Protein AF-A0A2G9U6Y1-F1 (afdb_monomer_lite)

Radius of gyration: 29.04 Å; chains: 1; bounding box: 79×87×53 Å

InterPro domains:
  IPR035985 Ubiquitin-activating enzyme-like [SSF69572] (17-50)

Structure (mmCIF, N/CA/C/O backbone):
data_AF-A0A2G9U6Y1-F1
#
_entry.id   AF-A0A2G9U6Y1-F1
#
loop_
_atom_site.group_PDB
_atom_site.id
_atom_site.type_symbol
_atom_site.label_atom_id
_atom_site.label_alt_id
_atom_site.label_comp_id
_atom_site.label_asym_id
_atom_site.label_entity_id
_atom_site.label_seq_id
_atom_site.pdbx_PDB_ins_code
_atom_site.Cartn_x
_atom_site.Cartn_y
_atom_site.Cartn_z
_atom_site.occupancy
_atom_site.B_iso_or_equiv
_atom_site.auth_seq_id
_atom_site.au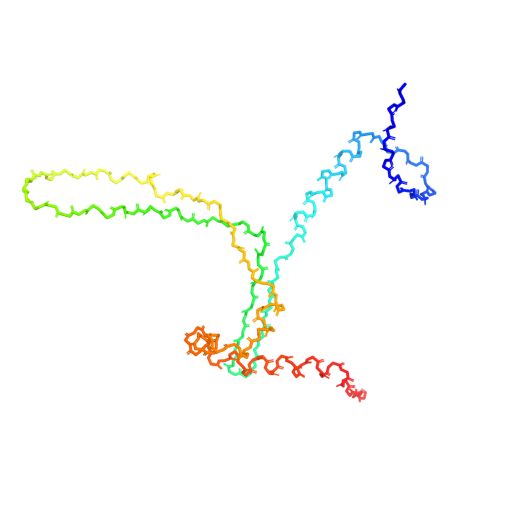th_comp_id
_atom_site.auth_asym_id
_atom_site.auth_atom_id
_atom_site.pdbx_PDB_model_num
ATOM 1 N N . MET A 1 1 ? 55.739 -17.166 5.672 1.00 38.50 1 MET A N 1
ATOM 2 C CA . MET A 1 1 ? 54.545 -16.362 6.002 1.00 38.50 1 MET A CA 1
ATOM 3 C C . MET A 1 1 ? 53.419 -16.886 5.134 1.00 38.50 1 MET A C 1
ATOM 5 O O . MET A 1 1 ? 53.496 -16.763 3.922 1.00 38.50 1 MET A O 1
ATOM 9 N N . SER A 1 2 ? 52.498 -17.625 5.748 1.00 38.16 2 SER A N 1
ATOM 10 C CA . SER A 1 2 ? 51.407 -18.332 5.073 1.00 38.16 2 SER A CA 1
ATOM 11 C C . SER A 1 2 ? 50.254 -17.359 4.848 1.00 38.16 2 SER A C 1
ATOM 13 O O . SER A 1 2 ? 49.721 -16.817 5.815 1.00 38.16 2 SER A O 1
ATOM 15 N N . THR A 1 3 ? 49.898 -17.095 3.595 1.00 43.03 3 THR A N 1
ATOM 16 C CA . THR A 1 3 ? 48.677 -16.363 3.249 1.00 43.03 3 THR A CA 1
ATOM 17 C C . THR A 1 3 ? 47.523 -17.358 3.236 1.00 43.03 3 THR A C 1
ATOM 19 O O . THR A 1 3 ? 47.372 -18.131 2.291 1.00 43.03 3 THR A O 1
ATOM 22 N N . GLY A 1 4 ? 46.743 -17.370 4.318 1.00 41.03 4 GLY A N 1
ATOM 23 C CA . GLY A 1 4 ? 45.507 -18.136 4.416 1.00 41.03 4 GLY A CA 1
ATOM 24 C C . GLY A 1 4 ? 44.459 -17.569 3.464 1.00 41.03 4 GLY A C 1
ATOM 25 O O . GLY A 1 4 ? 43.907 -16.501 3.712 1.00 41.03 4 GLY A O 1
ATOM 26 N N . ALA A 1 5 ? 44.201 -18.281 2.370 1.00 45.59 5 ALA A N 1
ATOM 27 C CA . ALA A 1 5 ? 43.028 -18.057 1.544 1.00 45.59 5 ALA A CA 1
ATOM 28 C C . ALA A 1 5 ? 41.804 -18.573 2.315 1.00 45.59 5 ALA A C 1
ATOM 30 O O . ALA A 1 5 ? 41.696 -19.767 2.596 1.00 45.59 5 ALA A O 1
ATOM 31 N N . SER A 1 6 ? 40.919 -17.654 2.704 1.00 45.84 6 SER A N 1
ATOM 32 C CA . SER A 1 6 ? 39.628 -17.963 3.314 1.00 45.84 6 SER A CA 1
ATOM 33 C C . SER A 1 6 ? 38.775 -18.710 2.291 1.00 45.84 6 SER A C 1
ATOM 35 O O . SER A 1 6 ? 38.294 -18.113 1.332 1.00 45.84 6 SER A O 1
ATOM 37 N N . ALA A 1 7 ? 38.638 -20.022 2.467 1.00 46.31 7 ALA A N 1
ATOM 38 C CA . ALA A 1 7 ? 37.739 -20.842 1.673 1.00 46.31 7 ALA A CA 1
ATOM 39 C C . ALA A 1 7 ? 36.295 -20.468 2.029 1.00 46.31 7 ALA A C 1
ATOM 41 O O . ALA A 1 7 ? 35.863 -20.663 3.166 1.00 46.31 7 ALA A O 1
ATOM 42 N N . GLU A 1 8 ? 35.561 -19.906 1.071 1.00 51.22 8 GLU A N 1
ATOM 43 C CA . GLU A 1 8 ? 34.115 -19.763 1.202 1.00 51.22 8 GLU A CA 1
ATOM 44 C C . GLU A 1 8 ? 33.466 -21.155 1.261 1.00 51.22 8 GLU A C 1
ATOM 46 O O . GLU A 1 8 ? 33.902 -22.068 0.549 1.00 51.22 8 GLU A O 1
ATOM 51 N N . PRO A 1 9 ? 32.454 -21.362 2.121 1.00 48.91 9 PRO A N 1
ATOM 52 C CA . PRO A 1 9 ? 31.835 -22.664 2.273 1.00 48.91 9 PRO A CA 1
ATOM 53 C C . PRO A 1 9 ? 31.029 -22.988 1.013 1.00 48.91 9 PRO A C 1
ATOM 55 O O . PRO A 1 9 ? 29.958 -22.438 0.764 1.00 48.91 9 PRO A O 1
ATOM 58 N N . MET A 1 10 ? 31.572 -23.903 0.213 1.00 45.16 10 MET A N 1
ATOM 59 C CA . MET A 1 10 ? 30.917 -24.480 -0.951 1.00 45.16 10 MET A CA 1
ATOM 60 C C . MET A 1 10 ? 29.723 -25.308 -0.463 1.00 45.16 10 MET A C 1
ATOM 62 O O . M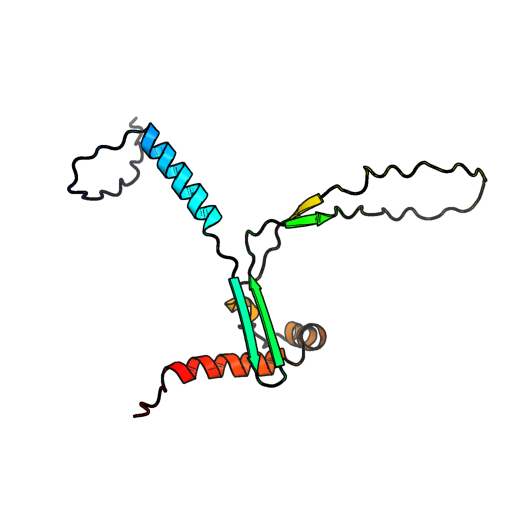ET A 1 10 ? 29.892 -26.374 0.130 1.00 45.16 10 MET A O 1
ATOM 66 N N . ILE A 1 11 ? 28.508 -24.797 -0.663 1.00 49.50 11 ILE A N 1
ATOM 67 C CA . ILE A 1 11 ? 27.275 -25.529 -0.369 1.00 49.50 11 ILE A CA 1
ATOM 68 C C . ILE A 1 11 ? 27.244 -26.753 -1.296 1.00 49.50 11 ILE A C 1
ATOM 70 O O . ILE A 1 11 ? 27.019 -26.621 -2.499 1.00 49.50 11 ILE A O 1
ATOM 74 N N . SER A 1 12 ? 27.515 -27.945 -0.759 1.00 37.28 12 SER A N 1
ATOM 75 C CA . SER A 1 12 ? 27.493 -29.185 -1.535 1.00 37.28 12 SER A CA 1
ATOM 76 C C . SER A 1 12 ? 26.054 -29.655 -1.724 1.00 37.28 12 SER A C 1
ATOM 78 O O . SER A 1 12 ? 25.468 -30.274 -0.834 1.00 37.28 12 SER A O 1
ATOM 80 N N . TYR A 1 13 ? 25.490 -29.375 -2.894 1.00 44.06 13 TYR A N 1
ATOM 81 C CA . TYR A 1 13 ? 24.274 -30.027 -3.365 1.00 44.06 13 TYR A CA 1
ATOM 82 C C . TYR A 1 13 ? 24.635 -31.420 -3.891 1.00 44.06 13 TYR A C 1
ATOM 84 O O . TYR A 1 13 ? 25.416 -31.547 -4.833 1.00 44.06 13 TYR A O 1
ATOM 92 N N . SER A 1 14 ? 24.092 -32.476 -3.278 1.00 48.69 14 SER A N 1
ATOM 93 C CA . SER A 1 14 ? 24.157 -33.816 -3.864 1.00 48.69 14 SER A CA 1
ATOM 94 C C . SER A 1 14 ? 23.127 -33.904 -4.992 1.00 48.69 14 SER A C 1
ATOM 96 O O . SER A 1 14 ? 21.961 -34.217 -4.747 1.00 48.69 14 SER A O 1
ATOM 98 N N . ASP A 1 15 ? 23.543 -33.598 -6.216 1.00 48.06 15 ASP A N 1
ATOM 99 C CA . ASP A 1 15 ? 22.743 -33.863 -7.408 1.00 48.06 15 ASP A CA 1
ATOM 100 C C . ASP A 1 15 ? 23.194 -35.195 -8.021 1.00 48.06 15 ASP A C 1
ATOM 102 O O . ASP A 1 15 ? 24.361 -35.383 -8.365 1.00 48.06 15 ASP A O 1
ATOM 106 N N . ASN A 1 16 ? 22.273 -36.156 -8.104 1.00 55.03 16 ASN A N 1
ATOM 107 C CA . ASN A 1 16 ? 22.510 -37.485 -8.673 1.00 55.03 16 ASN A CA 1
ATOM 108 C C . ASN A 1 16 ? 22.221 -37.497 -10.186 1.00 55.03 16 ASN A C 1
ATOM 110 O O . ASN A 1 16 ? 21.636 -38.439 -10.722 1.00 55.03 16 ASN A O 1
ATOM 114 N N . SER A 1 17 ? 22.603 -36.423 -10.877 1.00 57.41 17 SER A N 1
ATOM 115 C CA . SER A 1 17 ? 22.574 -36.302 -12.329 1.00 57.41 17 SER A CA 1
ATOM 116 C C . SER A 1 17 ? 23.935 -35.766 -12.779 1.00 57.41 17 SER A C 1
ATOM 118 O O . SER A 1 17 ? 24.389 -34.722 -12.332 1.00 57.41 17 SER A O 1
ATOM 120 N N . GLY A 1 18 ? 24.665 -36.526 -13.599 1.00 56.06 18 GLY A N 1
ATOM 121 C CA . GLY A 1 18 ? 26.069 -36.257 -13.957 1.00 56.06 18 GLY A CA 1
ATOM 122 C C . GLY A 1 18 ? 26.305 -35.040 -14.864 1.00 56.06 18 GLY A C 1
ATOM 123 O O . GLY A 1 18 ? 27.178 -35.093 -15.730 1.00 56.06 18 GLY A O 1
ATOM 124 N N . VAL A 1 19 ? 25.525 -33.969 -14.720 1.00 71.06 19 VAL A N 1
ATOM 125 C CA . VAL A 1 19 ? 25.596 -32.759 -15.540 1.00 71.06 19 VAL A CA 1
ATOM 126 C C . VAL A 1 19 ? 26.558 -31.766 -14.883 1.00 71.06 19 VAL A C 1
ATOM 128 O O . VAL A 1 19 ? 26.256 -31.180 -13.849 1.00 71.06 19 VAL A O 1
ATOM 131 N N . GLN A 1 20 ? 27.739 -31.578 -15.475 1.00 74.94 20 GLN A N 1
ATOM 132 C CA . GLN A 1 20 ? 28.677 -30.532 -15.055 1.00 74.94 20 GLN A CA 1
ATOM 133 C C . GLN A 1 20 ? 28.352 -29.230 -15.786 1.00 74.94 20 GLN A C 1
ATOM 135 O O . GLN A 1 20 ? 28.377 -29.190 -17.013 1.00 74.94 20 GLN A O 1
ATOM 140 N N . LEU A 1 21 ? 28.063 -28.170 -15.032 1.00 79.50 21 LEU A N 1
ATOM 141 C CA . LEU A 1 21 ? 27.762 -26.853 -15.581 1.00 79.50 21 LEU A CA 1
ATOM 142 C C . LEU A 1 21 ? 29.054 -26.095 -15.912 1.00 79.50 21 LEU A C 1
ATOM 144 O O . LEU A 1 21 ? 29.930 -25.953 -15.054 1.00 79.50 21 LEU A O 1
ATOM 148 N N . SER A 1 22 ? 29.190 -25.587 -17.137 1.00 88.25 22 SER A N 1
ATOM 149 C CA . SER A 1 22 ? 30.345 -24.760 -17.501 1.00 88.25 22 SER A CA 1
ATOM 150 C C . SER A 1 22 ? 30.265 -23.372 -16.852 1.00 88.25 22 SER A C 1
ATOM 152 O O . SER A 1 22 ? 29.188 -22.853 -16.559 1.00 88.25 22 SER A O 1
ATOM 154 N N . LYS A 1 23 ? 31.419 -22.719 -16.660 1.00 87.44 23 LYS A N 1
ATOM 155 C CA . LYS A 1 23 ? 31.486 -21.373 -16.061 1.00 87.44 23 LYS A CA 1
ATOM 156 C C . LYS A 1 23 ? 30.631 -20.347 -16.819 1.00 87.44 23 LYS A C 1
ATOM 158 O O . LYS A 1 23 ? 29.975 -19.520 -16.198 1.00 87.44 23 LYS A O 1
ATOM 163 N N . ALA A 1 24 ? 30.622 -20.418 -18.150 1.00 89.19 24 ALA A N 1
ATOM 164 C CA . ALA A 1 24 ? 29.821 -19.525 -18.980 1.00 89.19 24 ALA A CA 1
ATOM 165 C C . ALA A 1 24 ? 28.312 -19.763 -18.790 1.00 89.19 24 ALA A C 1
ATOM 167 O O . ALA A 1 24 ? 27.549 -18.805 -18.725 1.00 89.19 24 ALA A O 1
ATOM 168 N N . GLU A 1 25 ? 27.881 -21.020 -18.651 1.00 88.19 25 GLU A N 1
ATOM 169 C CA . GLU A 1 25 ? 26.476 -21.360 -18.383 1.00 88.19 25 GLU A CA 1
ATOM 170 C C . GLU A 1 25 ? 26.040 -20.923 -16.978 1.00 88.19 25 GLU A C 1
ATOM 172 O O . GLU A 1 25 ? 24.948 -20.381 -16.823 1.00 88.19 25 GLU A O 1
ATOM 177 N N . ALA A 1 26 ? 26.910 -21.065 -15.970 1.00 87.69 26 ALA A N 1
ATOM 178 C CA . ALA A 1 26 ? 26.654 -20.560 -14.619 1.00 87.69 26 ALA A CA 1
ATOM 179 C C . ALA A 1 26 ? 26.436 -19.038 -14.609 1.00 87.69 26 ALA A C 1
ATOM 181 O O . ALA A 1 26 ? 25.484 -18.552 -14.004 1.00 87.69 26 ALA A O 1
ATOM 182 N N . GLU A 1 27 ? 27.260 -18.283 -15.344 1.00 89.56 27 GLU A N 1
ATOM 183 C CA . GLU A 1 27 ? 27.095 -16.831 -15.480 1.00 89.56 27 GLU A CA 1
ATOM 184 C C . GLU A 1 27 ? 25.784 -16.448 -16.189 1.00 89.56 27 GLU A C 1
ATOM 186 O O . GLU A 1 27 ? 25.191 -15.412 -15.873 1.00 89.56 27 GLU A O 1
ATOM 191 N N . VAL A 1 28 ? 25.319 -17.262 -17.143 1.00 91.56 28 VAL A N 1
ATOM 192 C CA . VAL A 1 28 ? 24.022 -17.061 -17.809 1.00 91.56 28 VAL A CA 1
ATOM 193 C C . VAL A 1 28 ? 22.871 -17.308 -16.835 1.00 91.56 28 VAL A C 1
ATOM 195 O O . VAL A 1 28 ? 21.972 -16.468 -16.750 1.00 91.56 28 VAL A O 1
ATOM 198 N N . TYR A 1 29 ? 22.908 -18.392 -16.059 1.00 89.38 29 TYR A N 1
ATOM 199 C CA . TYR A 1 29 ? 21.885 -18.671 -15.048 1.00 89.38 29 TYR A CA 1
ATOM 200 C C . TYR A 1 29 ? 21.865 -17.625 -13.936 1.00 89.38 29 TYR A C 1
ATOM 202 O O . TYR A 1 29 ? 20.791 -17.154 -13.576 1.00 89.38 29 TYR A O 1
ATOM 210 N N . ASP A 1 30 ? 23.019 -17.150 -13.473 1.00 90.56 30 ASP A N 1
ATOM 211 C CA . ASP A 1 30 ? 23.096 -16.055 -12.499 1.00 90.56 30 ASP A CA 1
ATOM 212 C C . ASP A 1 30 ? 22.437 -14.763 -12.999 1.00 90.56 30 ASP A C 1
ATOM 214 O O . ASP A 1 30 ? 21.836 -14.012 -12.222 1.00 90.56 30 ASP A O 1
ATOM 218 N N . ARG A 1 31 ? 22.566 -14.460 -14.298 1.00 90.19 31 ARG A N 1
ATOM 219 C CA . ARG A 1 31 ? 21.888 -13.311 -14.917 1.00 90.19 31 ARG A CA 1
ATOM 220 C C . ARG A 1 31 ? 20.385 -13.540 -14.996 1.00 90.19 31 ARG A C 1
ATOM 222 O O . ARG A 1 31 ? 19.635 -12.625 -14.672 1.00 90.19 31 ARG A O 1
ATOM 229 N N . GLN A 1 32 ? 19.959 -14.737 -15.397 1.00 90.94 32 GLN A N 1
ATOM 230 C CA . GLN A 1 32 ? 18.543 -15.098 -15.476 1.00 90.94 32 GLN A CA 1
ATOM 231 C C . GLN A 1 32 ? 17.877 -15.053 -14.101 1.00 90.94 32 GLN A C 1
ATOM 233 O O . GLN A 1 32 ? 16.847 -14.410 -13.959 1.00 90.94 32 GLN A O 1
ATOM 238 N N . ILE A 1 33 ? 18.500 -15.627 -13.071 1.00 86.25 33 ILE A N 1
ATOM 239 C CA . ILE A 1 33 ? 17.994 -15.610 -11.693 1.00 86.25 33 ILE A CA 1
ATOM 240 C C . ILE A 1 33 ? 17.882 -14.175 -11.171 1.00 86.25 33 ILE A C 1
ATOM 242 O O . ILE A 1 33 ? 16.876 -13.826 -10.557 1.00 86.25 33 ILE A O 1
ATOM 246 N N . ARG A 1 34 ? 18.878 -13.316 -11.434 1.00 84.25 34 ARG A N 1
ATOM 247 C CA . ARG A 1 34 ? 18.804 -11.896 -11.048 1.00 84.25 34 ARG A CA 1
ATOM 248 C C . ARG A 1 34 ? 17.684 -11.154 -11.764 1.00 84.25 34 ARG A C 1
ATOM 250 O O . ARG A 1 34 ? 16.948 -10.419 -11.113 1.00 84.25 34 ARG A O 1
ATOM 257 N N . LEU A 1 35 ? 17.553 -11.348 -13.075 1.00 83.25 35 LEU A N 1
ATOM 258 C CA . LEU A 1 35 ? 16.497 -10.725 -13.870 1.00 83.25 35 LEU A CA 1
ATOM 259 C C . LEU A 1 35 ? 15.118 -11.178 -13.377 1.00 83.25 35 LEU A C 1
ATOM 261 O O . LEU A 1 35 ? 14.282 -10.344 -13.042 1.00 83.25 35 LEU A O 1
ATOM 265 N N . TRP A 1 36 ? 14.926 -12.490 -13.230 1.00 82.81 36 TRP A N 1
ATOM 266 C CA . TRP A 1 36 ? 13.695 -13.074 -12.708 1.00 82.81 36 TRP A CA 1
ATOM 267 C C . TRP A 1 36 ? 13.401 -12.611 -11.284 1.00 82.81 36 TRP A C 1
ATOM 269 O O . TRP A 1 36 ? 12.248 -12.360 -10.964 1.00 82.81 36 TRP A O 1
ATOM 279 N N . GLY A 1 37 ? 14.414 -12.429 -10.434 1.00 77.62 37 GLY A N 1
ATOM 280 C CA . GLY A 1 37 ? 14.239 -11.877 -9.089 1.00 77.62 37 GLY A CA 1
ATOM 281 C C . GLY A 1 37 ? 13.773 -10.416 -9.084 1.00 77.62 37 GLY A C 1
ATOM 282 O O . GLY A 1 37 ? 12.991 -10.031 -8.217 1.00 77.62 37 GLY A O 1
ATOM 283 N N . MET A 1 38 ? 14.217 -9.609 -10.052 1.00 70.50 38 MET A N 1
ATOM 284 C CA . MET A 1 38 ? 13.745 -8.231 -10.227 1.00 70.50 38 MET A CA 1
ATOM 285 C C . MET A 1 38 ? 12.327 -8.180 -10.809 1.00 70.50 38 MET A C 1
ATOM 287 O O . MET A 1 38 ? 11.511 -7.387 -10.348 1.00 70.50 38 MET A O 1
ATOM 291 N N . GLU A 1 39 ? 12.018 -9.034 -11.785 1.00 68.62 39 GLU A N 1
ATOM 292 C CA . GLU A 1 39 ? 10.687 -9.134 -12.403 1.00 68.62 39 GLU A CA 1
ATOM 293 C C . GLU A 1 39 ? 9.641 -9.748 -11.459 1.00 68.62 39 GLU A C 1
ATOM 295 O O . GLU A 1 39 ? 8.466 -9.393 -11.524 1.00 68.62 39 GLU A O 1
ATOM 300 N N . ALA A 1 40 ? 10.058 -10.633 -10.548 1.00 66.81 40 ALA A N 1
ATOM 301 C CA . ALA A 1 40 ? 9.190 -11.271 -9.560 1.00 66.81 40 ALA A CA 1
ATOM 302 C C . ALA A 1 40 ? 8.840 -10.367 -8.366 1.00 66.81 40 ALA A C 1
ATOM 304 O O . ALA A 1 40 ? 8.129 -10.810 -7.459 1.00 66.81 40 ALA A O 1
ATOM 305 N N . GLN A 1 41 ? 9.318 -9.116 -8.329 1.00 71.38 41 GLN A N 1
ATOM 306 C CA . GLN A 1 41 ? 8.901 -8.167 -7.300 1.00 71.38 41 GLN A CA 1
ATOM 307 C C . GLN A 1 41 ? 7.433 -7.784 -7.505 1.00 71.38 41 GLN A C 1
ATOM 309 O O . GLN A 1 41 ? 7.076 -6.899 -8.279 1.00 71.38 41 GLN A O 1
ATOM 314 N N . GLN A 1 42 ? 6.562 -8.508 -6.806 1.00 73.44 42 GLN A N 1
ATOM 315 C CA . GLN A 1 42 ? 5.127 -8.293 -6.826 1.00 73.44 42 GLN A CA 1
ATOM 316 C C . GLN A 1 42 ? 4.783 -7.023 -6.040 1.00 73.44 42 GLN A C 1
ATOM 318 O O . GLN A 1 42 ? 4.981 -6.952 -4.828 1.00 73.44 42 GLN A O 1
ATOM 323 N N . ASN A 1 43 ? 4.182 -6.053 -6.722 1.00 85.50 43 ASN A N 1
ATOM 324 C CA . ASN A 1 43 ? 3.517 -4.922 -6.084 1.00 85.50 43 ASN A CA 1
ATOM 325 C C . ASN A 1 43 ? 2.412 -5.423 -5.139 1.00 85.50 43 ASN A C 1
ATOM 327 O O . ASN A 1 43 ? 1.528 -6.178 -5.562 1.00 85.50 43 ASN A O 1
ATOM 331 N N . PHE A 1 44 ? 2.421 -4.983 -3.880 1.00 88.62 44 PHE A N 1
ATOM 332 C CA . PHE A 1 44 ? 1.413 -5.389 -2.906 1.00 88.62 44 PHE A CA 1
ATOM 333 C C . PHE A 1 44 ? 0.261 -4.384 -2.866 1.00 88.62 44 PHE A C 1
ATOM 335 O O . PHE A 1 44 ? 0.442 -3.191 -2.623 1.00 88.62 44 PHE A O 1
ATOM 342 N N . ILE A 1 45 ? -0.951 -4.890 -3.097 1.00 92.12 45 ILE A N 1
ATOM 343 C CA . ILE A 1 45 ? -2.189 -4.118 -3.021 1.00 92.12 45 ILE A CA 1
ATOM 344 C C . ILE A 1 45 ? -3.162 -4.872 -2.125 1.00 92.12 45 ILE A C 1
ATOM 346 O O . ILE A 1 45 ? -3.448 -6.046 -2.359 1.00 92.12 45 ILE A O 1
ATOM 350 N N . ALA A 1 46 ? -3.704 -4.186 -1.124 1.00 90.75 46 ALA A N 1
ATOM 351 C CA . ALA A 1 46 ? -4.741 -4.726 -0.257 1.00 90.75 46 ALA A CA 1
ATOM 352 C C . ALA A 1 46 ? -5.901 -3.741 -0.160 1.00 90.75 46 ALA A C 1
ATOM 354 O O . ALA A 1 46 ? -5.714 -2.576 0.179 1.00 90.75 46 ALA A O 1
ATOM 355 N N . CYS A 1 47 ? -7.117 -4.204 -0.423 1.00 92.50 47 CYS A N 1
ATOM 356 C CA . CYS A 1 47 ? -8.320 -3.399 -0.286 1.00 92.50 47 CYS A CA 1
ATOM 357 C C . CYS A 1 47 ? -9.467 -4.230 0.289 1.00 92.50 47 CYS A C 1
ATOM 359 O O . CYS A 1 47 ? -9.487 -5.455 0.184 1.00 92.50 47 CYS A O 1
ATOM 361 N N . SER A 1 48 ? -10.419 -3.556 0.926 1.00 90.50 48 SER A N 1
ATOM 362 C CA . SER A 1 48 ? -11.676 -4.169 1.350 1.00 90.50 48 SER A CA 1
ATOM 363 C C . SER A 1 48 ? -12.750 -3.107 1.537 1.00 90.50 48 SER A C 1
ATOM 365 O O . SER A 1 48 ? -12.454 -1.920 1.708 1.00 90.50 48 SER A O 1
ATOM 367 N N . VAL A 1 49 ? -13.999 -3.562 1.556 1.00 90.94 49 VAL A N 1
ATOM 368 C CA . VAL A 1 49 ? -15.187 -2.748 1.798 1.00 90.94 49 VAL A CA 1
ATOM 369 C C . VAL A 1 49 ? -15.973 -3.349 2.963 1.00 90.94 49 VAL A C 1
ATOM 371 O O . VAL A 1 49 ? -16.236 -4.549 3.008 1.00 90.94 49 VAL A O 1
ATOM 374 N N . PHE A 1 50 ? -16.363 -2.503 3.912 1.00 83.88 50 PHE A N 1
ATOM 375 C CA . PHE A 1 50 ? -17.153 -2.840 5.090 1.00 83.88 50 PHE A CA 1
ATOM 376 C C . PHE A 1 50 ? -18.354 -1.892 5.182 1.00 83.88 50 PHE A C 1
ATOM 378 O O . PHE A 1 50 ? -18.263 -0.782 5.712 1.00 83.88 50 PHE A O 1
ATOM 385 N N . GLY A 1 51 ? -19.498 -2.327 4.645 1.00 87.94 51 GLY A N 1
ATOM 386 C CA . GLY A 1 51 ? -20.695 -1.492 4.544 1.00 87.94 51 GLY A CA 1
ATOM 387 C C . GLY A 1 51 ? -20.453 -0.291 3.628 1.00 87.94 51 GLY A C 1
ATOM 388 O O . GLY A 1 51 ? -20.218 -0.459 2.439 1.00 87.94 51 GLY A O 1
ATOM 389 N N . TRP A 1 52 ? -20.495 0.915 4.194 1.00 88.12 52 TRP A N 1
ATOM 390 C CA . TRP A 1 52 ? -20.260 2.184 3.491 1.00 88.12 52 TRP A CA 1
ATOM 391 C C . TRP A 1 52 ? -18.798 2.663 3.565 1.00 88.12 52 TRP A C 1
ATOM 393 O O . TRP A 1 52 ? -18.464 3.713 3.020 1.00 88.12 52 TRP A O 1
ATOM 403 N N . MET A 1 53 ? -17.923 1.905 4.235 1.00 89.19 53 MET A N 1
ATOM 404 C CA . MET A 1 53 ? -16.508 2.236 4.410 1.00 89.19 53 MET A CA 1
ATOM 405 C C . MET A 1 53 ? -15.643 1.375 3.494 1.00 89.19 53 MET A C 1
ATOM 407 O O . MET A 1 53 ? -15.824 0.164 3.445 1.00 89.19 53 MET A O 1
ATOM 411 N N . GLY A 1 54 ? -14.660 1.972 2.825 1.00 90.31 54 GLY A N 1
ATOM 412 C CA . GLY A 1 54 ? -13.665 1.256 2.025 1.00 90.31 54 GLY A CA 1
ATOM 413 C C . GLY A 1 54 ? -12.247 1.653 2.413 1.00 90.31 54 GLY A C 1
ATOM 414 O O . GLY A 1 54 ? -12.023 2.761 2.906 1.00 90.31 54 GLY A O 1
ATOM 415 N N . TYR A 1 55 ? -11.292 0.752 2.194 1.00 91.31 55 TYR A N 1
ATOM 416 C CA . TYR A 1 55 ? -9.873 1.075 2.300 1.00 91.31 55 TYR A CA 1
ATOM 417 C C . TYR A 1 55 ? -9.070 0.465 1.163 1.00 91.31 55 TYR A C 1
ATOM 419 O O . TYR A 1 55 ? -9.458 -0.536 0.558 1.00 91.31 55 TYR A O 1
ATOM 427 N N . SER A 1 56 ? -7.927 1.078 0.889 1.00 92.94 56 SER A N 1
ATOM 428 C CA . SER A 1 56 ? -6.924 0.568 -0.034 1.00 92.94 56 SER A CA 1
ATOM 429 C C . SER A 1 56 ? -5.548 0.881 0.530 1.00 92.94 56 SER A C 1
ATOM 431 O O . SER A 1 56 ? -5.328 1.949 1.101 1.00 92.94 56 SER A O 1
ATOM 433 N N . PHE A 1 57 ? -4.645 -0.073 0.401 1.00 92.50 57 PHE A N 1
ATOM 434 C CA . PHE A 1 57 ? -3.260 0.011 0.807 1.00 92.50 57 PHE A CA 1
ATOM 435 C C . PHE A 1 57 ? -2.401 -0.424 -0.372 1.00 92.50 57 PHE A C 1
ATOM 437 O O . PHE A 1 57 ? -2.715 -1.411 -1.039 1.00 92.50 57 PHE A O 1
ATOM 444 N N . PHE A 1 58 ? -1.335 0.331 -0.603 1.00 91.81 58 PHE A N 1
ATOM 445 C CA . PHE A 1 58 ? -0.395 0.122 -1.687 1.00 91.81 58 PHE A CA 1
ATOM 446 C C . PHE A 1 58 ? 1.001 0.093 -1.084 1.00 91.81 58 PHE A C 1
ATOM 448 O O . PHE A 1 58 ? 1.394 1.037 -0.397 1.00 91.81 58 PHE A O 1
ATOM 455 N N . ASP A 1 59 ? 1.728 -0.978 -1.350 1.00 90.88 59 ASP A N 1
ATOM 456 C CA . ASP A 1 59 ? 3.154 -1.074 -1.088 1.00 90.88 59 ASP A CA 1
ATOM 457 C C . ASP A 1 59 ? 3.833 -1.410 -2.414 1.00 90.88 59 ASP A C 1
ATOM 459 O O . ASP A 1 59 ? 3.778 -2.532 -2.923 1.00 90.88 59 ASP A O 1
ATOM 463 N N . PHE A 1 60 ? 4.388 -0.355 -3.006 1.00 89.56 60 PHE A N 1
ATOM 464 C CA . PHE A 1 60 ? 5.104 -0.375 -4.275 1.00 89.56 60 PHE A CA 1
ATOM 465 C C . PHE A 1 60 ? 6.591 -0.096 -4.044 1.00 89.56 60 PHE A C 1
ATOM 467 O O . PHE A 1 60 ? 7.231 0.614 -4.822 1.00 89.56 60 PHE A O 1
ATOM 474 N N . ASN A 1 61 ? 7.149 -0.598 -2.939 1.00 84.56 61 ASN A N 1
ATOM 475 C CA . ASN A 1 61 ? 8.589 -0.535 -2.721 1.00 84.56 61 ASN A CA 1
ATOM 476 C C . ASN A 1 61 ? 9.336 -1.130 -3.927 1.00 84.56 61 ASN A C 1
ATOM 478 O O . ASN A 1 61 ? 8.932 -2.152 -4.474 1.00 84.56 61 ASN A O 1
ATOM 482 N N . ASN A 1 62 ? 10.411 -0.457 -4.353 1.00 81.06 62 ASN A N 1
ATOM 483 C CA . ASN A 1 62 ? 11.187 -0.754 -5.568 1.00 81.06 62 ASN A CA 1
ATOM 484 C C . ASN A 1 62 ? 10.458 -0.527 -6.905 1.00 81.06 62 ASN A C 1
ATOM 486 O O . ASN A 1 62 ? 11.003 -0.846 -7.963 1.00 81.06 62 ASN A O 1
ATOM 490 N N . HIS A 1 63 ? 9.268 0.076 -6.896 1.00 82.50 63 HIS A N 1
ATOM 491 C CA . HIS A 1 63 ? 8.588 0.462 -8.124 1.00 82.50 63 HIS A CA 1
ATOM 492 C C . HIS A 1 63 ? 9.121 1.802 -8.646 1.00 82.50 63 HIS A C 1
ATOM 494 O O . HIS A 1 63 ? 8.949 2.853 -8.018 1.00 82.50 63 HIS A O 1
ATOM 500 N N . LEU A 1 64 ? 9.743 1.775 -9.826 1.00 85.69 64 LEU A N 1
ATOM 501 C CA . LEU A 1 64 ? 10.189 2.982 -10.514 1.00 85.69 64 LEU A CA 1
ATOM 502 C C . LEU A 1 64 ? 9.031 3.593 -11.301 1.00 85.69 64 LEU A C 1
ATOM 504 O O . LEU A 1 64 ? 8.388 2.920 -12.105 1.00 85.69 64 LEU A O 1
ATOM 508 N N . PHE A 1 65 ? 8.801 4.887 -11.119 1.00 84.69 65 PHE A N 1
ATOM 509 C CA . PHE A 1 65 ? 7.839 5.645 -11.913 1.00 84.69 65 PHE A CA 1
ATOM 510 C C . PHE A 1 65 ? 8.478 6.918 -12.460 1.00 84.69 65 PHE A C 1
ATOM 512 O O . PHE A 1 65 ? 9.494 7.400 -11.959 1.00 84.69 65 PHE A O 1
ATOM 519 N N . LEU A 1 66 ? 7.885 7.446 -13.525 1.00 87.88 66 LEU A N 1
ATOM 520 C CA . LEU A 1 66 ? 8.299 8.696 -14.141 1.00 87.88 66 LEU A CA 1
ATOM 521 C C . LEU A 1 66 ? 7.485 9.840 -13.536 1.00 87.88 66 LEU A C 1
ATOM 523 O O . LEU A 1 66 ? 6.257 9.791 -13.522 1.00 87.88 66 LEU A O 1
ATOM 527 N N . SER A 1 67 ? 8.170 10.856 -13.025 1.00 83.12 67 SER A N 1
ATOM 528 C CA . SER A 1 67 ? 7.567 12.106 -12.559 1.00 83.12 67 SER A CA 1
ATOM 529 C C . SER A 1 67 ? 8.017 13.225 -13.477 1.00 83.12 67 SER A C 1
ATOM 531 O O . SER A 1 67 ? 9.188 13.261 -13.853 1.00 83.12 67 SER A O 1
ATOM 533 N N . ALA A 1 68 ? 7.119 14.156 -13.803 1.00 84.88 68 ALA A N 1
ATOM 534 C CA . ALA A 1 68 ? 7.537 15.408 -14.420 1.00 84.88 68 ALA A CA 1
ATOM 535 C C . ALA A 1 68 ? 8.556 16.089 -13.492 1.00 84.88 68 ALA A C 1
ATOM 537 O O . ALA A 1 68 ? 8.382 16.071 -12.265 1.00 84.88 68 ALA A O 1
ATOM 538 N N . VAL A 1 69 ? 9.635 16.616 -14.070 1.00 76.50 69 VAL A N 1
ATOM 539 C CA . VAL A 1 69 ? 10.629 17.385 -13.321 1.00 76.50 69 VAL A CA 1
ATOM 540 C C . VAL A 1 69 ? 9.987 18.705 -12.908 1.00 76.50 69 VAL A C 1
ATOM 542 O O . VAL A 1 69 ? 9.666 19.548 -13.745 1.00 76.50 69 VAL A O 1
ATOM 545 N N . GLU A 1 70 ? 9.794 18.895 -11.606 1.00 70.62 70 GLU A N 1
ATOM 546 C CA . GLU A 1 70 ? 9.355 20.180 -11.071 1.00 70.62 70 GLU A CA 1
ATOM 547 C C . GLU A 1 70 ? 10.527 21.169 -11.164 1.00 70.62 70 GLU A C 1
ATOM 549 O O . GLU A 1 70 ? 11.509 21.064 -10.424 1.00 70.62 70 GLU A O 1
ATOM 554 N N . LYS A 1 71 ? 10.449 22.146 -12.079 1.00 60.59 71 LYS A N 1
ATOM 555 C CA . LYS A 1 71 ? 11.370 23.290 -12.070 1.00 60.59 71 LYS A CA 1
ATOM 556 C C . LYS A 1 71 ? 11.081 24.106 -10.809 1.00 60.59 71 LYS A C 1
ATOM 558 O O . LYS A 1 71 ? 10.051 24.772 -10.722 1.00 60.59 71 LYS A O 1
ATOM 563 N N . LYS A 1 72 ? 11.989 24.058 -9.831 1.00 56.47 72 LYS A N 1
ATOM 564 C CA . LYS A 1 72 ? 11.999 25.013 -8.717 1.00 56.47 72 LYS A CA 1
ATOM 565 C C . LYS A 1 72 ? 12.151 26.411 -9.312 1.00 56.47 72 LYS A C 1
ATOM 567 O O . LYS A 1 72 ? 13.203 26.742 -9.846 1.00 56.47 72 LYS A O 1
ATOM 572 N N . GLN A 1 73 ? 11.088 27.202 -9.255 1.00 51.09 73 GLN A N 1
ATOM 573 C CA . GLN A 1 73 ? 11.180 28.633 -9.496 1.00 51.09 73 GLN A CA 1
ATOM 574 C C . GLN A 1 73 ? 11.885 29.224 -8.274 1.00 51.09 73 GLN A C 1
ATOM 576 O O . GLN A 1 73 ? 11.326 29.232 -7.175 1.00 51.09 73 GLN A O 1
ATOM 581 N N . ASP A 1 74 ? 13.140 29.634 -8.443 1.00 42.94 74 ASP A N 1
ATOM 582 C CA . ASP A 1 74 ? 13.822 30.449 -7.448 1.00 42.94 74 ASP A CA 1
ATOM 583 C C . ASP A 1 74 ? 13.058 31.772 -7.340 1.00 42.94 74 ASP A C 1
ATOM 585 O O . ASP A 1 74 ? 12.867 32.479 -8.329 1.00 42.94 74 ASP A O 1
ATOM 589 N N . ALA A 1 75 ? 12.562 32.079 -6.141 1.00 50.62 75 ALA A N 1
ATOM 590 C CA . ALA A 1 75 ? 11.906 33.344 -5.851 1.00 50.62 75 ALA A CA 1
ATOM 591 C C . ALA A 1 75 ? 12.940 34.475 -5.959 1.00 50.62 75 ALA A C 1
ATOM 593 O O . ALA A 1 75 ? 13.665 34.763 -5.006 1.00 50.62 75 ALA A O 1
ATOM 594 N N . VAL A 1 76 ? 13.030 35.088 -7.138 1.00 45.53 76 VAL A N 1
ATOM 595 C CA . VAL A 1 76 ? 13.687 36.380 -7.335 1.00 45.53 76 VAL A CA 1
ATOM 596 C C . VAL A 1 76 ? 12.753 37.448 -6.778 1.00 45.53 76 VAL A C 1
ATOM 598 O O . VAL A 1 76 ? 11.584 37.519 -7.140 1.00 45.53 76 VAL A O 1
ATOM 601 N N . CYS A 1 77 ? 13.272 38.235 -5.841 1.00 42.59 77 CYS A N 1
ATOM 602 C CA . CYS A 1 77 ? 12.604 39.398 -5.281 1.00 42.59 77 CYS A CA 1
ATOM 603 C C . CYS A 1 77 ? 12.401 40.452 -6.379 1.00 42.59 77 CYS A C 1
ATOM 605 O O . CYS A 1 77 ? 13.365 40.821 -7.049 1.00 42.59 77 CYS A O 1
ATOM 607 N N . ASP A 1 78 ? 11.173 40.945 -6.528 1.00 48.09 78 ASP A N 1
ATOM 608 C CA . ASP A 1 78 ? 10.846 42.070 -7.402 1.00 48.09 78 ASP A CA 1
ATOM 609 C C . ASP A 1 78 ? 11.547 43.357 -6.919 1.00 48.09 78 ASP A C 1
ATOM 611 O O . ASP A 1 78 ? 11.267 43.850 -5.824 1.00 48.09 78 ASP A O 1
ATOM 615 N N . GLU A 1 79 ? 12.430 43.921 -7.750 1.00 45.59 79 GLU A N 1
ATOM 616 C CA . GLU A 1 79 ? 12.663 45.368 -7.793 1.00 45.59 79 GLU A CA 1
ATOM 617 C C . GLU A 1 79 ? 11.978 45.955 -9.032 1.00 45.59 79 GLU A C 1
ATOM 619 O O . GLU A 1 79 ? 11.942 45.372 -10.115 1.00 45.59 79 GLU A O 1
ATOM 624 N N . ASP A 1 80 ? 11.383 47.116 -8.796 1.00 42.88 80 ASP A N 1
ATOM 625 C CA . ASP A 1 80 ? 10.348 47.787 -9.564 1.00 42.88 80 ASP A CA 1
ATOM 626 C C . ASP A 1 80 ? 10.893 48.510 -10.816 1.00 42.88 80 ASP A C 1
ATOM 628 O O . ASP A 1 80 ? 11.834 49.299 -10.739 1.00 42.88 80 ASP A O 1
ATOM 632 N N . GLY A 1 81 ? 10.229 48.292 -11.957 1.00 36.91 81 GLY A N 1
ATOM 633 C CA . GLY A 1 81 ? 9.974 49.334 -12.957 1.00 36.91 81 GLY A CA 1
ATOM 634 C C . GLY A 1 81 ? 10.966 49.559 -14.111 1.00 36.91 81 GLY A C 1
ATOM 635 O O . GLY A 1 81 ? 11.879 50.374 -14.013 1.00 36.91 81 GLY A O 1
ATOM 636 N N . GLY A 1 82 ? 10.614 49.047 -15.303 1.00 31.52 82 GLY A N 1
ATOM 637 C CA . GLY A 1 82 ? 10.734 49.841 -16.539 1.00 31.52 82 GLY A CA 1
ATOM 638 C C . GLY A 1 82 ? 11.121 49.109 -17.830 1.00 31.52 82 GLY A C 1
ATOM 639 O O . GLY A 1 82 ? 12.271 48.731 -18.007 1.00 31.52 82 GLY A O 1
ATOM 640 N N . GLY A 1 83 ? 10.201 49.073 -18.807 1.00 33.47 83 GLY A N 1
ATOM 641 C CA . GLY A 1 83 ? 10.567 49.085 -20.234 1.00 33.47 83 GLY A CA 1
ATOM 642 C C . GLY A 1 83 ? 9.987 47.978 -21.122 1.00 33.47 83 GLY A C 1
ATOM 643 O O . GLY A 1 83 ? 10.491 46.868 -21.173 1.00 33.47 83 GLY A O 1
ATOM 644 N N . SER A 1 84 ? 8.964 48.348 -21.893 1.00 41.34 84 SER A N 1
ATOM 645 C CA . SER A 1 84 ? 8.333 47.637 -23.017 1.00 41.34 84 SER A CA 1
ATOM 646 C C . SER A 1 84 ? 9.296 46.982 -24.026 1.00 41.34 84 SER A C 1
ATOM 648 O O . SER A 1 84 ? 10.151 47.674 -24.571 1.00 41.34 84 SER A O 1
ATOM 650 N N . SER A 1 85 ? 9.003 45.746 -24.451 1.00 35.81 85 SER A N 1
ATOM 651 C CA . SER A 1 85 ? 8.945 45.383 -25.882 1.00 35.81 85 SER A CA 1
ATOM 652 C C . SER A 1 85 ? 8.293 44.011 -26.080 1.00 35.81 85 SER A C 1
ATOM 654 O O . SER A 1 85 ? 8.840 42.979 -25.705 1.00 35.81 85 SER A O 1
ATOM 656 N N . SER A 1 86 ? 7.122 44.012 -26.710 1.00 47.22 86 SER A N 1
ATOM 657 C CA . SER A 1 86 ? 6.414 42.839 -27.214 1.00 47.22 86 SER A CA 1
ATOM 658 C C . SER A 1 86 ? 7.231 42.098 -28.282 1.00 47.22 86 SER A C 1
ATOM 660 O O . SER A 1 86 ? 7.408 42.610 -29.389 1.00 47.22 86 SER A O 1
ATOM 662 N N . VAL A 1 87 ? 7.662 40.876 -27.976 1.00 41.31 87 VAL A N 1
ATOM 663 C CA . VAL A 1 87 ? 8.104 39.876 -28.958 1.00 41.31 87 VAL A CA 1
ATOM 664 C C . VAL A 1 87 ? 7.308 38.601 -28.663 1.00 41.31 87 VAL A C 1
ATOM 666 O O . VAL A 1 87 ? 7.318 38.162 -27.514 1.00 41.31 87 VAL A O 1
ATOM 669 N N . PRO A 1 88 ? 6.576 38.013 -29.628 1.00 43.81 88 PRO A N 1
ATOM 670 C CA . PRO A 1 88 ? 6.003 36.689 -29.443 1.00 43.81 88 PRO A CA 1
ATOM 671 C C . PRO A 1 88 ? 7.155 35.685 -29.488 1.00 43.81 88 PRO A C 1
ATOM 673 O O . PRO A 1 88 ? 7.667 35.348 -30.555 1.00 43.81 88 PRO A O 1
ATOM 676 N N . GLU A 1 89 ? 7.605 35.270 -28.310 1.00 49.53 89 GLU A N 1
ATOM 677 C CA . GLU A 1 89 ? 8.553 34.177 -28.157 1.00 49.53 89 GLU A CA 1
ATOM 678 C C . GLU A 1 89 ? 7.855 32.894 -28.621 1.00 49.53 89 GLU A C 1
ATOM 680 O O . GLU A 1 89 ? 6.756 32.560 -28.169 1.00 49.53 89 GLU A O 1
ATOM 685 N N . ALA A 1 90 ? 8.445 32.232 -29.616 1.00 47.84 90 ALA A N 1
ATOM 686 C CA . ALA A 1 90 ? 7.969 30.944 -30.081 1.00 47.84 90 ALA A CA 1
ATOM 687 C C . ALA A 1 90 ? 7.964 29.984 -28.888 1.00 47.84 90 ALA A C 1
ATOM 689 O O . ALA A 1 90 ? 8.988 29.801 -28.236 1.00 47.84 90 ALA A O 1
ATOM 690 N N . VAL A 1 91 ? 6.805 29.399 -28.589 1.00 51.91 91 VAL A N 1
ATOM 691 C CA . VAL A 1 91 ? 6.697 28.345 -27.581 1.00 51.91 91 VAL A CA 1
ATOM 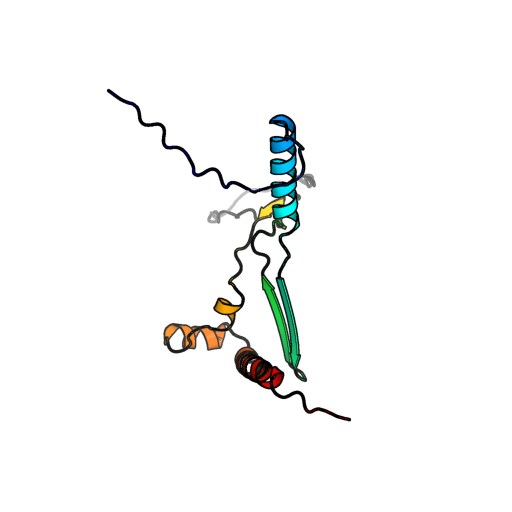692 C C . VAL A 1 91 ? 7.550 27.163 -28.034 1.00 51.91 91 VAL A C 1
ATOM 694 O O . VAL A 1 91 ? 7.220 26.465 -28.992 1.00 51.91 91 VAL A O 1
ATOM 697 N N . ASP A 1 92 ? 8.687 26.983 -27.375 1.00 48.88 92 ASP A N 1
ATOM 698 C CA . ASP A 1 92 ? 9.588 25.863 -27.600 1.00 48.88 92 ASP A CA 1
ATOM 699 C C . ASP A 1 92 ? 8.966 24.621 -26.938 1.00 48.88 92 ASP A C 1
ATOM 701 O O . ASP A 1 92 ? 9.164 24.344 -25.752 1.00 48.88 92 ASP A O 1
ATOM 705 N N . LEU A 1 93 ? 8.119 23.914 -27.697 1.00 51.78 93 LEU A N 1
ATOM 706 C CA . LEU A 1 93 ? 7.320 22.763 -27.244 1.00 51.78 93 LEU A CA 1
ATOM 707 C C . LEU A 1 93 ? 8.167 21.550 -26.798 1.00 51.78 93 LEU A C 1
ATOM 709 O O . LEU A 1 93 ? 7.616 20.570 -26.298 1.00 51.78 93 LEU A O 1
ATOM 713 N N . ASP A 1 94 ? 9.494 21.619 -26.926 1.00 53.97 94 ASP A N 1
ATOM 714 C CA . ASP A 1 94 ? 10.422 20.536 -26.584 1.00 53.97 94 ASP A CA 1
ATOM 715 C C . ASP A 1 94 ? 10.987 20.627 -25.149 1.00 53.97 94 ASP A C 1
ATOM 717 O O . ASP A 1 94 ? 11.627 19.689 -24.667 1.00 53.97 94 ASP A O 1
ATOM 721 N N . SER A 1 95 ? 10.716 21.712 -24.410 1.00 52.31 95 SER A N 1
ATOM 722 C CA . SER A 1 95 ? 11.267 21.937 -23.057 1.00 52.31 95 SER A CA 1
ATOM 723 C C . SER A 1 95 ? 10.425 21.380 -21.893 1.00 52.31 95 SER A C 1
ATOM 725 O O . SER A 1 95 ? 10.811 21.535 -20.728 1.00 52.31 95 SER A O 1
ATOM 727 N N . GLU A 1 96 ? 9.283 20.743 -22.173 1.00 56.78 96 GLU A N 1
ATOM 728 C CA . GLU A 1 96 ? 8.268 20.395 -21.158 1.00 56.78 96 GLU A CA 1
ATOM 729 C C . GLU A 1 96 ? 8.165 18.892 -20.833 1.00 56.78 96 GLU A C 1
ATOM 731 O O . GLU A 1 96 ? 7.483 18.513 -19.884 1.00 56.78 96 GLU A O 1
ATOM 736 N N . ASN A 1 97 ? 8.884 18.022 -21.552 1.00 59.12 97 ASN A N 1
ATOM 737 C CA . ASN A 1 97 ? 8.761 16.559 -21.428 1.00 59.12 97 ASN A CA 1
ATOM 738 C C . ASN A 1 97 ? 9.982 15.873 -20.786 1.00 59.12 97 ASN A C 1
ATOM 740 O O . ASN A 1 97 ? 10.346 14.746 -21.129 1.00 59.12 97 ASN A O 1
ATOM 744 N N . VAL A 1 98 ? 10.638 16.543 -19.835 1.00 73.19 98 VAL A N 1
ATOM 745 C CA . VAL A 1 98 ? 11.706 15.920 -19.041 1.00 73.19 98 VAL A CA 1
ATOM 746 C C . VAL A 1 98 ? 11.072 15.171 -17.868 1.00 73.19 98 VAL A C 1
ATOM 748 O O . VAL A 1 98 ? 10.617 15.775 -16.896 1.00 73.19 98 VAL A O 1
ATOM 751 N N . PHE A 1 99 ? 11.037 13.841 -17.966 1.00 80.75 99 PHE A N 1
ATOM 752 C CA . PHE A 1 99 ? 10.626 12.958 -16.877 1.00 80.75 99 PHE A CA 1
ATOM 753 C C . PHE A 1 99 ? 11.840 12.405 -16.133 1.00 80.75 99 PHE A C 1
ATOM 755 O O . PHE A 1 99 ? 12.778 11.890 -16.742 1.00 80.75 99 PHE A O 1
ATOM 762 N N . GLU A 1 100 ? 11.792 12.437 -14.806 1.00 84.31 100 GLU A N 1
ATOM 763 C CA . GLU A 1 100 ? 12.788 11.802 -13.947 1.00 84.31 100 GLU A CA 1
ATOM 764 C C . GLU A 1 100 ? 12.253 10.495 -13.355 1.00 84.31 100 GLU A C 1
ATOM 766 O O . GLU A 1 100 ? 11.086 10.392 -12.963 1.00 84.31 100 GLU A O 1
ATOM 771 N N . LYS A 1 101 ? 13.120 9.478 -13.284 1.00 88.00 101 LYS A N 1
ATOM 772 C CA . LYS A 1 101 ? 12.806 8.219 -12.602 1.00 88.00 101 LYS A CA 1
ATOM 773 C C . LYS A 1 101 ? 12.856 8.447 -11.096 1.00 88.00 101 LYS A C 1
ATOM 775 O O . LYS A 1 101 ? 13.916 8.752 -10.553 1.00 88.00 101 LYS A O 1
ATOM 780 N N . LYS A 1 102 ? 11.723 8.255 -10.430 1.00 86.19 102 LYS A N 1
ATOM 781 C CA . LYS A 1 102 ? 11.589 8.307 -8.974 1.00 86.19 102 LYS A CA 1
ATOM 782 C C . LYS A 1 102 ? 11.198 6.947 -8.419 1.00 86.19 102 LYS A C 1
ATOM 784 O O . LYS A 1 102 ? 10.578 6.128 -9.094 1.00 86.19 102 LYS A O 1
ATOM 789 N N . MET A 1 103 ? 11.555 6.752 -7.158 1.00 86.38 103 MET A N 1
ATOM 790 C CA . MET A 1 103 ? 11.138 5.629 -6.332 1.00 86.38 103 MET A CA 1
ATOM 791 C C . MET A 1 103 ? 10.635 6.205 -5.010 1.00 86.38 103 MET A C 1
ATOM 793 O O . MET A 1 103 ? 11.320 7.025 -4.395 1.00 86.38 103 MET A O 1
ATOM 797 N N . LEU A 1 104 ? 9.429 5.819 -4.596 1.00 87.38 104 LEU A N 1
ATOM 798 C CA . LEU A 1 104 ? 8.877 6.195 -3.297 1.00 87.38 104 LEU A CA 1
ATOM 799 C C . LEU A 1 104 ? 9.064 5.032 -2.330 1.00 87.38 104 LEU A C 1
ATOM 801 O O . LEU A 1 104 ? 8.782 3.889 -2.681 1.00 87.38 104 LEU A O 1
ATOM 805 N N . GLN A 1 105 ? 9.507 5.336 -1.113 1.00 90.25 105 GLN A N 1
ATOM 806 C CA . GLN A 1 105 ? 9.550 4.346 -0.048 1.00 90.25 105 GLN A CA 1
ATOM 807 C C . GLN A 1 105 ? 8.188 4.302 0.650 1.00 90.25 105 GLN A C 1
ATOM 809 O O . GLN A 1 105 ? 7.762 5.286 1.263 1.00 90.25 105 GLN A O 1
ATOM 814 N N . TYR A 1 106 ? 7.520 3.159 0.564 1.00 90.44 106 TYR A N 1
ATOM 815 C CA . TYR A 1 106 ? 6.261 2.875 1.237 1.00 90.44 106 TYR A CA 1
ATOM 816 C C . TYR A 1 106 ? 6.524 2.201 2.593 1.00 90.44 106 TYR A C 1
ATOM 818 O O . TYR A 1 106 ? 7.449 1.389 2.711 1.00 90.44 106 TYR A O 1
ATOM 826 N N . PRO A 1 107 ? 5.738 2.529 3.637 1.00 90.12 107 PRO A N 1
ATOM 827 C CA . PRO A 1 107 ? 5.784 1.791 4.892 1.00 90.12 107 PRO A CA 1
ATOM 828 C C . PRO A 1 107 ? 5.289 0.362 4.668 1.00 90.12 107 PRO A C 1
ATOM 830 O O . PRO A 1 107 ? 4.416 0.134 3.831 1.00 90.12 107 PRO A O 1
ATOM 833 N N . SER A 1 108 ? 5.794 -0.584 5.460 1.00 89.19 108 SER A N 1
ATOM 834 C CA . SER A 1 108 ? 5.246 -1.938 5.450 1.00 89.19 108 SER A CA 1
ATOM 835 C C . SER A 1 108 ? 3.791 -1.936 5.936 1.00 89.19 108 SER A C 1
ATOM 837 O O . SER A 1 108 ? 3.351 -1.042 6.672 1.00 89.19 108 SER A O 1
ATOM 839 N N . PHE A 1 109 ? 3.026 -2.956 5.544 1.00 86.81 109 PHE A N 1
ATOM 840 C CA . PHE A 1 109 ? 1.635 -3.108 5.977 1.00 86.81 109 PHE A CA 1
ATOM 841 C C . PHE A 1 109 ? 1.496 -3.161 7.506 1.00 86.81 109 PHE A C 1
ATOM 843 O O . PHE A 1 109 ? 0.586 -2.554 8.079 1.00 86.81 109 PHE A O 1
ATOM 850 N N . GLU A 1 110 ? 2.418 -3.857 8.172 1.00 87.00 110 GLU A N 1
ATOM 851 C CA . GLU A 1 110 ? 2.439 -3.967 9.629 1.00 87.00 110 GLU A CA 1
ATOM 852 C C . GLU A 1 110 ? 2.717 -2.614 10.281 1.00 87.00 110 GLU A C 1
ATOM 854 O O . GLU A 1 110 ? 1.963 -2.206 11.166 1.00 87.00 110 GLU A O 1
ATOM 859 N N . ASP A 1 111 ? 3.714 -1.872 9.796 1.00 89.56 111 ASP A N 1
ATOM 860 C CA . ASP A 1 111 ? 4.056 -0.551 10.334 1.00 89.56 111 ASP A CA 1
ATOM 861 C C . ASP A 1 111 ? 2.911 0.456 10.157 1.00 89.56 111 ASP A C 1
ATOM 863 O O . ASP A 1 111 ? 2.651 1.279 11.038 1.00 89.56 111 ASP A O 1
ATOM 867 N N . ALA A 1 112 ? 2.193 0.384 9.032 1.00 88.62 112 ALA A N 1
ATOM 868 C CA . ALA A 1 112 ? 1.091 1.292 8.725 1.00 88.62 112 ALA A CA 1
ATOM 869 C C . ALA A 1 112 ? -0.151 1.068 9.616 1.00 88.62 112 ALA A C 1
ATOM 871 O O . ALA A 1 112 ? -0.877 2.019 9.941 1.00 88.62 112 ALA A O 1
ATOM 872 N N . LEU A 1 113 ? -0.422 -0.176 10.026 1.00 85.94 113 LEU A N 1
ATOM 873 C CA . LEU A 1 113 ? -1.621 -0.528 10.803 1.00 85.94 113 LEU A CA 1
ATOM 874 C C . LEU A 1 113 ? -1.359 -0.695 12.306 1.00 85.94 113 LEU A C 1
ATOM 876 O O . LEU A 1 113 ? -2.222 -0.356 13.131 1.00 85.94 113 LEU A O 1
ATOM 880 N N . ASN A 1 114 ? -0.164 -1.140 12.688 1.00 86.44 114 ASN A N 1
ATOM 881 C CA . ASN A 1 114 ? 0.227 -1.382 14.078 1.00 86.44 114 ASN A CA 1
ATOM 882 C C . ASN A 1 114 ? 0.928 -0.173 14.714 1.00 86.44 114 ASN A C 1
ATOM 884 O O . ASN A 1 114 ? 1.800 -0.312 15.567 1.00 86.44 114 ASN A O 1
ATOM 888 N N . VAL A 1 115 ? 0.490 1.035 14.351 1.00 86.31 115 VAL A N 1
ATOM 889 C CA . VAL A 1 115 ? 0.997 2.276 14.947 1.00 86.31 115 VAL A CA 1
ATOM 890 C C . VAL A 1 115 ? 0.615 2.359 16.428 1.00 86.31 115 VAL A C 1
ATOM 892 O O . VAL A 1 115 ? -0.560 2.224 16.794 1.00 86.31 115 VAL A O 1
ATOM 895 N N . ASP A 1 116 ? 1.612 2.630 17.273 1.00 85.25 116 ASP A N 1
ATOM 896 C CA . ASP A 1 116 ? 1.424 2.915 18.694 1.00 85.25 116 ASP A CA 1
ATOM 897 C C . ASP A 1 116 ? 0.912 4.349 18.905 1.00 85.25 116 ASP A C 1
ATOM 899 O O . ASP A 1 116 ? 1.640 5.340 18.786 1.00 85.25 116 ASP A O 1
ATOM 903 N N . TRP A 1 117 ? -0.368 4.445 19.256 1.00 83.69 117 TRP A N 1
ATOM 904 C CA . TRP A 1 117 ? -1.060 5.699 19.544 1.00 83.69 117 TRP A CA 1
ATOM 905 C C . TRP A 1 117 ? -0.953 6.130 21.011 1.00 83.69 117 TRP A C 1
ATOM 907 O O . TRP A 1 117 ? -1.719 6.989 21.427 1.00 83.69 117 TRP A O 1
ATOM 917 N N . SER A 1 118 ? -0.040 5.582 21.818 1.00 85.31 118 SER A N 1
ATOM 918 C CA . SER A 1 118 ? 0.184 6.043 23.201 1.00 85.31 118 SER A CA 1
ATOM 919 C C . SER A 1 118 ? 0.904 7.403 23.268 1.00 85.31 118 SER A C 1
ATOM 921 O O . SER A 1 118 ? 0.752 8.182 24.217 1.00 85.31 118 SER A O 1
ATOM 923 N N . LYS A 1 119 ? 1.679 7.735 22.228 1.00 88.94 119 LYS A N 1
ATOM 924 C CA . LYS A 1 119 ? 2.542 8.922 22.179 1.00 88.94 119 LYS A CA 1
ATOM 925 C C . LYS A 1 119 ? 1.719 10.189 21.924 1.00 88.94 119 LYS A C 1
ATOM 927 O O . LYS A 1 119 ? 1.240 10.398 20.812 1.00 88.94 119 LYS A O 1
ATOM 932 N N . LYS A 1 120 ? 1.636 11.107 22.901 1.00 86.81 120 LYS A N 1
ATOM 933 C CA . LYS A 1 120 ? 0.851 12.374 22.838 1.00 86.81 120 LYS A CA 1
ATOM 934 C C . LYS A 1 120 ? 0.997 13.170 21.527 1.00 86.81 120 LYS A C 1
ATOM 936 O O . LYS A 1 120 ? 0.016 13.719 21.028 1.00 86.81 120 LYS A O 1
ATOM 941 N N . GLN A 1 121 ? 2.198 13.211 20.948 1.00 84.31 121 GLN A N 1
ATOM 942 C CA . GLN A 1 121 ? 2.467 13.879 19.666 1.00 84.31 121 GLN A CA 1
ATOM 943 C C . GLN A 1 121 ? 1.718 13.227 18.490 1.00 84.31 121 GLN A C 1
ATOM 945 O O . GLN A 1 121 ? 1.189 13.930 17.628 1.00 84.31 121 GLN A O 1
ATOM 950 N N . LEU A 1 122 ? 1.621 11.894 18.474 1.00 81.81 122 LEU A N 1
ATOM 951 C CA . LEU A 1 122 ? 0.905 11.143 17.445 1.00 81.81 122 LEU A CA 1
ATOM 952 C C . LEU A 1 122 ? -0.608 11.303 17.572 1.00 81.81 122 LEU A C 1
ATOM 954 O O . LEU A 1 122 ? -1.254 11.469 16.547 1.00 81.81 122 LEU A O 1
ATOM 958 N N . LEU A 1 123 ? -1.176 11.375 18.784 1.00 84.50 123 LEU A N 1
ATOM 959 C CA . LEU A 1 123 ? -2.618 11.641 18.938 1.00 84.50 123 LEU A CA 1
ATOM 960 C C . LEU A 1 123 ? -3.017 13.019 18.397 1.00 84.50 123 LEU A C 1
ATOM 962 O O . LEU A 1 123 ? -4.112 13.198 17.866 1.00 84.50 123 LEU A O 1
ATOM 966 N N . ARG A 1 124 ? -2.149 14.025 18.551 1.00 85.00 124 ARG A N 1
ATOM 967 C CA . ARG A 1 124 ? -2.429 15.368 18.023 1.00 85.00 124 ARG A CA 1
ATOM 968 C C . ARG A 1 124 ? -2.371 15.387 16.495 1.00 85.00 124 ARG A C 1
ATOM 970 O O . ARG A 1 124 ? -3.171 16.079 15.870 1.00 85.00 124 ARG A O 1
ATOM 977 N N . LYS A 1 125 ? -1.442 14.624 15.910 1.00 84.62 125 LYS A N 1
ATOM 978 C CA . LYS A 1 125 ? -1.307 14.462 14.458 1.00 84.62 125 LYS A CA 1
ATOM 979 C C . LYS A 1 125 ? -2.419 13.591 13.869 1.00 84.62 125 LYS A C 1
ATOM 981 O O . LYS A 1 125 ? -2.958 13.960 12.834 1.00 84.62 125 LYS A O 1
ATOM 986 N N . SER A 1 126 ? -2.824 12.507 14.531 1.00 85.00 126 SER A N 1
ATOM 987 C CA . SER A 1 126 ? -3.852 11.584 14.029 1.00 85.00 126 SER A CA 1
ATOM 988 C C . SER A 1 126 ? -5.194 12.265 13.822 1.00 85.00 126 SER A C 1
ATOM 990 O O . SER A 1 126 ? -5.811 12.081 12.783 1.00 85.00 126 SER A O 1
ATOM 992 N N . ARG A 1 127 ? -5.587 13.151 14.745 1.00 81.06 127 ARG A N 1
ATOM 993 C CA . ARG A 1 127 ? -6.806 13.968 14.625 1.00 81.06 127 ARG A CA 1
ATOM 994 C C . ARG A 1 127 ? -6.848 14.849 13.371 1.00 81.06 127 ARG A C 1
ATOM 996 O O . ARG A 1 127 ? -7.920 15.327 13.027 1.00 81.06 127 ARG A O 1
ATOM 1003 N N . ARG A 1 128 ? -5.697 15.119 12.744 1.00 84.06 128 ARG A N 1
ATOM 1004 C CA . ARG A 1 128 ? -5.571 15.965 11.546 1.00 84.06 128 ARG A CA 1
ATOM 1005 C C . ARG A 1 128 ? -5.253 15.167 10.2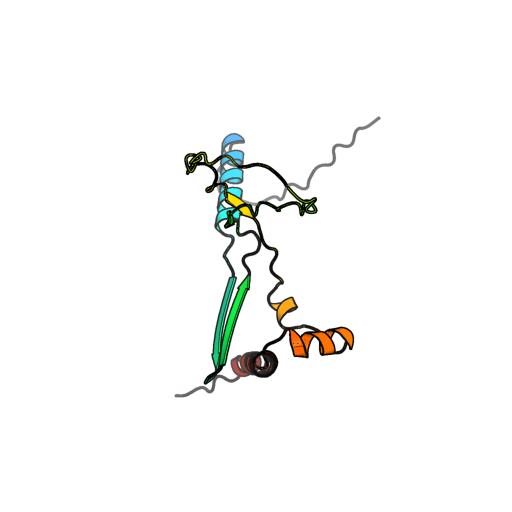85 1.00 84.06 128 ARG A C 1
ATOM 1007 O O . ARG A 1 128 ? -5.718 15.534 9.219 1.00 84.06 128 ARG A O 1
ATOM 1014 N N . LEU A 1 129 ? -4.424 14.133 10.408 1.00 85.62 129 LEU A N 1
ATOM 1015 C CA . LEU A 1 129 ? -3.870 13.390 9.274 1.00 85.62 129 LEU A CA 1
ATOM 1016 C C . LEU A 1 129 ? -4.673 12.142 8.924 1.00 85.62 129 LEU A C 1
ATOM 1018 O O . LEU A 1 129 ? -4.600 11.676 7.793 1.00 85.62 129 LEU A O 1
ATOM 1022 N N . ILE A 1 130 ? -5.392 11.568 9.888 1.00 87.19 130 ILE A N 1
ATOM 1023 C CA . ILE A 1 130 ? -6.012 10.261 9.714 1.00 87.19 130 ILE A CA 1
ATOM 1024 C C . ILE A 1 130 ? -7.514 10.436 9.526 1.00 87.19 130 ILE A C 1
ATOM 1026 O O . ILE A 1 130 ? -8.167 11.036 10.386 1.00 87.19 130 ILE A O 1
ATOM 1030 N N . PRO A 1 131 ? -8.084 9.879 8.444 1.00 87.50 131 PRO A N 1
ATOM 1031 C CA . PRO A 1 131 ? -9.524 9.838 8.270 1.00 87.50 131 PRO A CA 1
ATOM 1032 C C . PRO A 1 131 ? -10.207 9.171 9.467 1.00 87.50 131 PRO A C 1
ATOM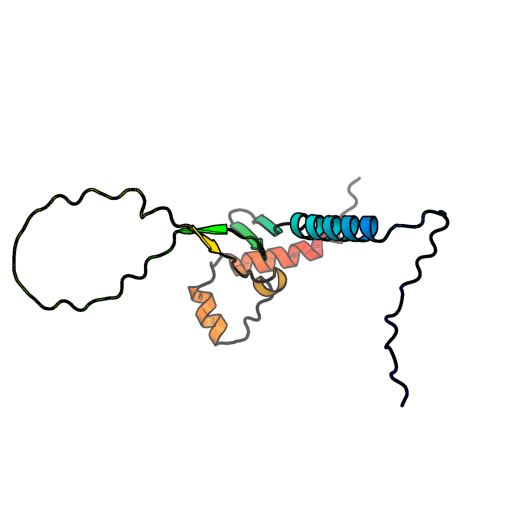 1034 O O . PRO A 1 131 ? -9.720 8.179 10.012 1.00 87.50 131 PRO A O 1
ATOM 1037 N N . CYS A 1 132 ? -11.388 9.662 9.844 1.00 85.81 132 CYS A N 1
ATOM 1038 C CA . CYS A 1 132 ? -12.180 9.084 10.936 1.00 85.81 132 CYS A CA 1
ATOM 1039 C C . CYS A 1 132 ? -12.472 7.579 10.749 1.00 85.81 132 CYS A C 1
ATOM 1041 O O . CYS A 1 132 ? -12.701 6.869 11.727 1.00 85.81 132 CYS A O 1
ATOM 1043 N N . SER A 1 133 ? -12.404 7.087 9.508 1.00 87.81 133 SER A N 1
ATOM 1044 C CA . SER A 1 133 ? -12.581 5.691 9.110 1.00 87.81 133 SER A CA 1
ATOM 1045 C C . SER A 1 133 ? -11.480 4.735 9.572 1.00 87.81 133 SER A C 1
ATOM 1047 O O . SER A 1 133 ? -11.728 3.533 9.661 1.00 87.81 133 SER A O 1
ATOM 1049 N N . TYR A 1 134 ? -10.284 5.235 9.890 1.00 88.06 134 TYR A N 1
ATOM 1050 C CA . TYR A 1 134 ? -9.120 4.393 10.175 1.00 88.06 134 TYR A CA 1
ATOM 1051 C C . TYR A 1 134 ? -9.292 3.513 11.417 1.00 88.06 134 TYR A C 1
ATOM 1053 O O . TYR A 1 134 ? -8.967 2.331 11.376 1.00 88.06 134 TYR A O 1
ATOM 1061 N N . PHE A 1 135 ? -9.815 4.050 12.525 1.00 88.62 135 PHE A N 1
ATOM 1062 C CA . PHE A 1 135 ? -9.972 3.270 13.761 1.00 88.62 135 PHE A CA 1
ATOM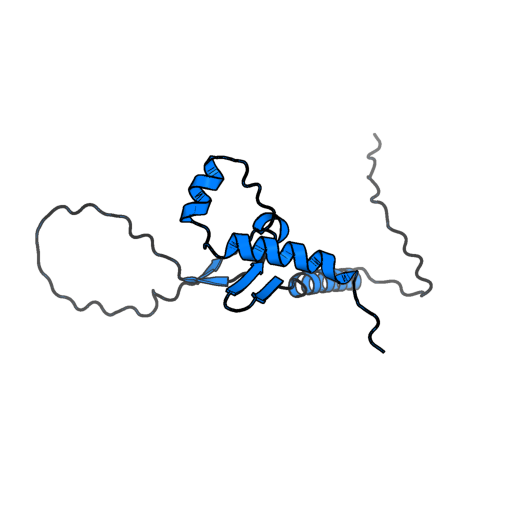 1063 C C . PHE A 1 135 ? -11.073 2.202 13.661 1.00 88.62 135 PHE A C 1
ATOM 1065 O O . PHE A 1 135 ? -10.798 1.059 14.037 1.00 88.62 135 PHE A O 1
ATOM 1072 N N . PRO A 1 136 ? -12.275 2.503 13.119 1.00 88.69 136 PRO A N 1
ATOM 1073 C CA . PRO A 1 136 ? -13.264 1.473 12.804 1.00 88.69 136 PRO A CA 1
ATOM 1074 C C . PRO A 1 136 ? -12.707 0.390 11.879 1.00 88.69 136 PRO A C 1
ATOM 1076 O O . PRO A 1 136 ? -12.908 -0.797 12.129 1.00 88.69 136 PRO A O 1
ATOM 1079 N N . LEU A 1 137 ? -11.953 0.791 10.852 1.00 88.00 137 LEU A N 1
ATOM 1080 C CA . LEU A 1 137 ? -11.316 -0.139 9.932 1.00 88.00 137 LEU A CA 1
ATOM 1081 C C . LEU A 1 137 ? -10.304 -1.045 10.643 1.00 88.00 137 LEU A C 1
ATOM 1083 O O . LEU A 1 137 ? -10.370 -2.264 10.494 1.00 88.00 137 LEU A O 1
ATOM 1087 N N . LYS A 1 138 ? -9.400 -0.466 11.441 1.00 87.12 138 LYS A N 1
ATOM 1088 C CA . LYS A 1 138 ? -8.395 -1.205 12.214 1.00 87.12 138 LYS A CA 1
ATOM 1089 C C . LYS A 1 138 ? -9.052 -2.238 13.136 1.00 87.12 138 LYS A C 1
ATOM 1091 O O . LYS A 1 138 ? -8.622 -3.389 13.171 1.00 87.12 138 LYS A O 1
ATOM 1096 N N . GLY A 1 139 ? -10.111 -1.847 13.849 1.00 87.94 139 GLY A N 1
ATOM 1097 C CA . GLY A 1 139 ? -10.874 -2.759 14.709 1.00 87.94 139 GLY A CA 1
ATOM 1098 C C . GLY A 1 139 ? -11.585 -3.871 13.927 1.00 87.94 139 GLY A C 1
ATOM 1099 O O . GLY A 1 139 ? -11.574 -5.034 14.342 1.00 87.94 139 GLY A O 1
ATOM 1100 N N . GLY A 1 140 ? -12.152 -3.533 12.766 1.00 85.94 140 GLY A N 1
ATOM 1101 C CA . GLY A 1 140 ? -12.762 -4.498 11.852 1.00 85.94 140 GLY A CA 1
ATOM 1102 C C . GLY A 1 140 ? -11.760 -5.537 11.348 1.00 85.94 140 GLY A C 1
ATOM 1103 O O . GLY A 1 140 ? -12.045 -6.734 11.401 1.00 85.94 140 GLY A O 1
ATOM 1104 N N . LEU A 1 141 ? -10.567 -5.097 10.939 1.00 84.06 141 LEU A N 1
ATOM 1105 C CA . LEU A 1 141 ? -9.507 -5.973 10.440 1.00 84.06 141 LEU A CA 1
ATOM 1106 C C . LEU A 1 141 ? -9.007 -6.948 11.517 1.00 84.06 141 LEU A C 1
ATOM 1108 O O . LEU A 1 141 ? -8.889 -8.145 11.256 1.00 84.06 141 LEU A O 1
ATOM 1112 N N . ALA A 1 142 ? -8.794 -6.454 12.741 1.00 83.56 142 ALA A N 1
ATOM 1113 C CA . ALA A 1 142 ? -8.387 -7.282 13.877 1.00 83.56 142 ALA A CA 1
ATOM 1114 C C . ALA A 1 142 ? -9.412 -8.394 14.173 1.00 83.56 142 ALA A C 1
ATOM 1116 O O . ALA A 1 142 ? -9.045 -9.543 14.404 1.00 83.56 142 ALA A O 1
ATOM 1117 N N . SER A 1 143 ? -10.706 -8.074 14.080 1.00 82.31 143 SER A N 1
ATOM 1118 C CA . SER A 1 143 ? -11.794 -9.035 14.313 1.00 82.31 143 SER A CA 1
ATOM 1119 C C . SER A 1 143 ? -11.955 -10.060 13.181 1.00 82.31 143 SER A C 1
ATOM 1121 O O . SER A 1 143 ? -12.463 -11.161 13.401 1.00 82.31 143 SER A O 1
ATOM 1123 N N . TYR A 1 144 ? -11.567 -9.708 11.952 1.00 74.94 144 TYR A N 1
ATOM 1124 C CA . TYR A 1 144 ? -11.596 -10.626 10.808 1.00 74.94 144 TYR A CA 1
ATOM 1125 C C . TYR A 1 144 ? -10.548 -11.737 10.930 1.00 74.94 144 TYR A C 1
ATOM 1127 O O . TYR A 1 144 ? -10.833 -12.874 10.556 1.00 74.94 144 TYR A O 1
ATOM 1135 N N . GLY A 1 145 ? -9.373 -11.437 11.497 1.00 68.94 145 GLY A N 1
ATOM 1136 C CA . GLY A 1 145 ? -8.324 -12.432 11.746 1.00 68.94 145 GLY A CA 1
ATOM 1137 C C . GLY A 1 145 ? -8.789 -13.567 12.663 1.00 68.94 145 GLY A C 1
ATOM 1138 O O . GLY A 1 145 ? -8.548 -14.734 12.371 1.00 68.94 145 GLY A O 1
ATOM 1139 N N . SER A 1 146 ? -9.553 -13.242 13.710 1.00 66.38 146 SER A N 1
ATOM 1140 C CA . SER A 1 146 ? -10.060 -14.221 14.683 1.00 66.38 146 SER A CA 1
ATOM 1141 C C . SER A 1 146 ? -11.197 -15.108 14.159 1.00 66.38 146 SER A C 1
ATOM 1143 O O . SER A 1 146 ? -11.482 -16.145 14.749 1.00 66.38 146 SER A O 1
ATOM 1145 N N . ARG A 1 147 ? -11.865 -14.736 13.057 1.00 58.97 147 ARG A N 1
ATOM 1146 C CA . ARG A 1 147 ? -12.984 -15.519 12.500 1.00 58.97 147 ARG A CA 1
ATOM 1147 C C . ARG A 1 147 ? -12.552 -16.721 11.660 1.00 58.97 147 ARG A C 1
ATOM 1149 O O . ARG A 1 147 ? -13.383 -17.590 11.414 1.00 58.97 147 ARG A O 1
ATOM 1156 N N . LYS A 1 148 ? -11.284 -16.810 11.242 1.00 55.22 148 LYS A N 1
ATOM 1157 C CA . LYS A 1 148 ? -10.803 -17.930 10.412 1.00 55.22 148 LYS A CA 1
ATOM 1158 C C . LYS A 1 148 ? -10.716 -19.272 11.152 1.00 55.22 148 LYS A C 1
ATOM 1160 O O . LYS A 1 148 ? -10.665 -20.296 10.486 1.00 55.22 148 LYS A O 1
ATOM 1165 N N . GLU A 1 149 ? -10.775 -19.286 12.483 1.00 53.72 149 GLU A N 1
ATOM 1166 C CA . GLU A 1 149 ? -10.844 -20.537 13.260 1.00 53.72 149 GLU A CA 1
ATOM 1167 C C . GLU A 1 149 ? -12.274 -21.022 13.533 1.00 53.72 149 GLU A C 1
ATOM 1169 O O . GLU A 1 149 ? -12.477 -22.131 14.019 1.00 53.72 149 GLU A O 1
ATOM 1174 N N . ILE A 1 150 ? -13.287 -20.228 13.180 1.00 54.12 150 ILE A N 1
ATOM 1175 C CA . ILE A 1 150 ? -14.693 -20.570 13.392 1.00 54.12 150 ILE A CA 1
ATOM 1176 C C . ILE A 1 150 ? -15.351 -20.667 12.020 1.00 54.12 150 ILE A C 1
ATOM 1178 O O . ILE A 1 150 ? -16.203 -19.861 11.656 1.00 54.12 150 ILE A O 1
ATOM 1182 N N . SER A 1 151 ? -14.938 -21.650 11.220 1.00 50.84 151 SER A N 1
ATOM 1183 C CA . SER A 1 151 ? -15.817 -22.168 10.175 1.00 50.84 151 SER A CA 1
ATOM 1184 C C . SER A 1 151 ? -16.829 -23.096 10.856 1.00 50.84 151 SER A C 1
ATOM 1186 O O . SER A 1 151 ? -16.433 -24.173 11.315 1.00 50.84 151 SER A O 1
ATOM 1188 N N . PRO A 1 152 ? -18.123 -22.741 10.947 1.00 54.72 152 PRO A N 1
ATOM 1189 C CA . PRO A 1 152 ? -19.121 -23.741 11.264 1.00 54.72 152 PRO A CA 1
ATOM 1190 C C . PRO A 1 152 ? -19.148 -24.727 10.095 1.00 54.72 152 PRO A C 1
ATOM 1192 O O . PRO A 1 152 ? -19.284 -24.326 8.939 1.00 54.72 152 PRO A O 1
ATOM 1195 N N . LYS A 1 153 ? -19.013 -26.022 10.396 1.00 55.38 153 LYS A N 1
ATOM 1196 C CA . LYS A 1 153 ? -19.456 -27.076 9.484 1.00 55.38 153 LYS A CA 1
ATOM 1197 C C . LYS A 1 153 ? -20.945 -26.842 9.246 1.00 55.38 153 LYS A C 1
ATOM 1199 O O . LYS A 1 153 ? -21.747 -27.047 10.153 1.00 55.38 153 LYS A O 1
ATOM 1204 N N . ILE A 1 154 ? -21.296 -26.362 8.063 1.00 58.78 154 ILE A N 1
ATOM 1205 C CA . ILE A 1 154 ? -22.678 -26.314 7.604 1.00 58.78 154 ILE A CA 1
ATOM 1206 C C . ILE A 1 154 ? -22.788 -27.430 6.566 1.00 58.78 154 ILE A C 1
ATOM 1208 O O . ILE A 1 154 ? -22.124 -27.346 5.541 1.00 58.78 154 ILE A O 1
ATOM 1212 N N . PHE A 1 155 ? -23.537 -28.463 6.971 1.00 51.59 155 PHE A N 1
ATOM 1213 C CA . PHE A 1 155 ? -24.089 -29.629 6.262 1.00 51.59 155 PHE A CA 1
ATOM 1214 C C . PHE A 1 155 ? -23.431 -30.098 4.959 1.00 51.59 155 PHE A C 1
ATOM 1216 O O . PHE A 1 155 ? -23.543 -29.395 3.933 1.00 51.59 155 PHE A O 1
#

Secondary structure (DSSP, 8-state):
----------------S--PPPHHHHHHHHHHHHHHHHHT-PPEEEEEEETTEEEEEEE-TT-EEEEE-------PPPPP------------TTSS--EEEEEPPPPPHHHHHS--TTSHHHHHHHHHHS-TTHHHHHHHHHHHHHGGG------

Sequence (155 aa):
MSTGASAEPMISYSDNSGVQLSKAEAEVYDRQIRLWGMEAQQNFIACSVFGWMGYSFFDFNNHLFLSAVEKKQDAVCDEDGGGSSSVPEAVDLDSENVFEKKMLQYPSFEDALNVDWSKKQLLRKSRRLIPCSYFPLKGGLASYGSRKEISPKIF

Organism: Teladorsagia circumcincta (NCBI:txid45464)

Foldseek 3Di:
DDDDDPDDDDPDDPDPDPDDADPVNVVVVVVVVVVVVLVPPDWDWDKDDDPPDIDIDTACAVDKDWDFDDDPDDDDDDDDDDDDDDDPDPPPVPPGPDIDIDGDGDDDPCCVLVDDPPDPVVVVVCVPPPPPVNVVVSVVVVVVVVCVVDDPPDD

pLDDT: mean 72.15, std 18.64, range [31.52, 92.94]